Protein AF-A0A1J3H991-F1 (afdb_monomer_lite)

Foldseek 3Di:
DDPDDPDPCPDDQDPVCVVVCVVCVVVDDPDDAAADDPDDPDDDDDDDDPPDDDDDDDDDDDDPVVVVVVVVVVVVCVRSHVDDDD

pLDDT: mean 86.97, std 14.52, range [38.72, 98.25]

Radius of gyration: 22.3 Å; chains: 1; bounding box: 40×62×40 Å

Secondary structure (DSSP, 8-state):
--------------HHHHHHHHHTTTTS-SSPPSSPPPPPS-----PPPTTPPPP--PPPP--HHHHHHHHHHHHHHHHTTS----

Sequence (86 aa):
ESLTSLANHAPVVPSEMINLLQEFKDVFPDDCPQGLPPVRGIEHQIYFVPGSTLPNRPAYRTNPVETKELQRQVDKLMEKGNLRES

InterPro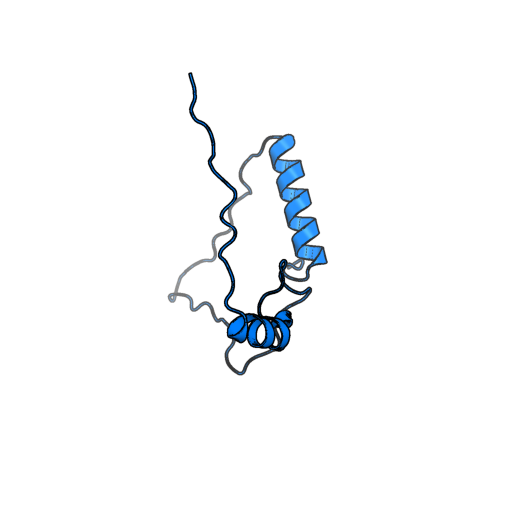 domains:
  IPR043502 DNA/RNA polymerase superfamily [SSF56672] (20-86)

Organism: Noccaea caerulescens (NCBI:txid107243)

Structure (mmCIF, N/CA/C/O backbone):
data_AF-A0A1J3H991-F1
#
_entry.id   AF-A0A1J3H991-F1
#
loop_
_atom_site.group_PDB
_atom_site.id
_atom_site.type_symbol
_atom_site.label_atom_id
_atom_site.label_alt_id
_atom_site.label_comp_id
_atom_site.label_asym_id
_atom_site.label_entity_id
_atom_site.label_seq_id
_atom_site.pdbx_PDB_ins_code
_atom_site.Cartn_x
_atom_site.Cartn_y
_atom_site.Cartn_z
_atom_site.occupancy
_atom_site.B_iso_or_equiv
_atom_site.auth_seq_id
_atom_site.auth_comp_id
_atom_site.auth_asym_id
_atom_site.auth_atom_id
_atom_site.pdbx_PDB_model_num
ATOM 1 N N . GLU A 1 1 ? -23.927 32.398 -21.891 1.00 38.72 1 GLU A N 1
ATOM 2 C CA . GLU A 1 1 ? -23.967 33.046 -20.561 1.00 38.72 1 GLU A CA 1
ATOM 3 C C . GLU A 1 1 ? -25.181 32.474 -19.833 1.00 38.72 1 GLU A C 1
ATOM 5 O O . GLU A 1 1 ? -26.227 32.425 -20.453 1.00 38.72 1 GLU A O 1
ATOM 10 N N . SER A 1 2 ? -25.170 31.906 -18.633 1.00 39.47 2 SER A N 1
ATOM 11 C CA . SER A 1 2 ? -2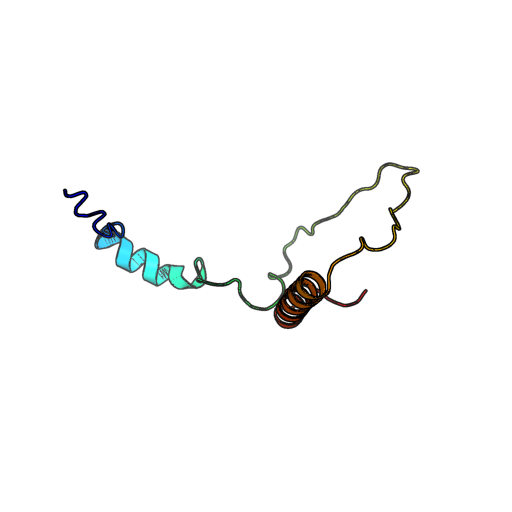4.176 31.761 -17.575 1.00 39.47 2 SER A CA 1
ATOM 12 C C . SER A 1 2 ? -24.511 30.455 -16.827 1.00 39.47 2 SER A C 1
ATOM 14 O O . SER A 1 2 ? -25.631 30.299 -16.345 1.00 39.47 2 SER A O 1
ATOM 16 N N . LEU A 1 3 ? -23.577 29.499 -16.765 1.00 46.59 3 LEU A N 1
ATOM 17 C CA . LEU A 1 3 ? -23.675 28.315 -15.902 1.00 46.59 3 LEU A CA 1
ATOM 18 C C . LEU A 1 3 ? -23.170 28.709 -14.511 1.00 46.59 3 LEU A C 1
ATOM 20 O O . LEU A 1 3 ? -22.021 28.451 -14.160 1.00 46.59 3 LEU A O 1
ATOM 24 N N . THR A 1 4 ? -23.992 29.410 -13.738 1.00 49.09 4 THR A N 1
ATOM 25 C CA . THR A 1 4 ? -23.639 29.777 -12.364 1.00 49.09 4 THR A CA 1
ATOM 26 C C . THR A 1 4 ? -24.155 28.761 -11.360 1.00 49.09 4 THR A C 1
ATOM 28 O O . THR A 1 4 ? -25.357 28.539 -11.244 1.00 49.09 4 THR A O 1
ATOM 31 N N . SER A 1 5 ? -23.203 28.288 -10.554 1.00 46.50 5 SER A N 1
ATOM 32 C CA . SER A 1 5 ? -23.366 27.754 -9.201 1.00 46.50 5 SER A CA 1
ATOM 33 C C . SER A 1 5 ? -23.575 26.244 -9.075 1.00 46.50 5 SER A C 1
ATOM 35 O O . SER A 1 5 ? -24.609 25.765 -8.618 1.00 46.50 5 SER A O 1
ATOM 37 N N . LEU A 1 6 ? -22.502 25.491 -9.342 1.00 47.97 6 LEU A N 1
ATOM 38 C CA . LEU A 1 6 ? -22.198 24.299 -8.546 1.00 47.97 6 LEU A CA 1
ATOM 39 C C . LEU A 1 6 ? -21.796 24.791 -7.141 1.00 47.97 6 LEU A C 1
ATOM 41 O O . LEU A 1 6 ? -20.619 24.881 -6.799 1.00 47.97 6 LEU A O 1
ATOM 45 N N . ALA A 1 7 ? -22.776 25.24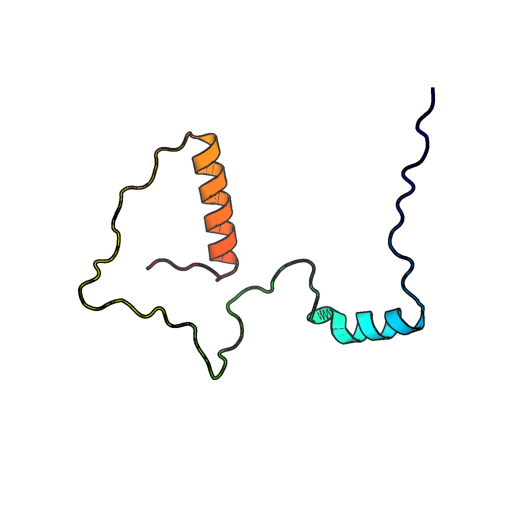6 -6.358 1.00 49.28 7 ALA A N 1
ATOM 46 C CA . ALA A 1 7 ? -22.546 25.549 -4.958 1.00 49.28 7 ALA A CA 1
ATOM 47 C C . ALA A 1 7 ? -22.042 24.266 -4.294 1.00 49.28 7 ALA A C 1
ATOM 49 O O . ALA A 1 7 ? -22.673 23.216 -4.407 1.00 49.28 7 ALA A O 1
ATOM 50 N N . ASN A 1 8 ? -20.891 24.372 -3.636 1.00 61.12 8 ASN A N 1
ATOM 51 C CA . ASN A 1 8 ? -20.318 23.365 -2.757 1.00 61.12 8 ASN A CA 1
ATOM 52 C C . ASN A 1 8 ? -21.376 22.899 -1.750 1.00 61.12 8 ASN A C 1
ATOM 54 O O . ASN A 1 8 ? -21.531 23.494 -0.685 1.00 61.12 8 ASN A O 1
ATOM 58 N N . HIS A 1 9 ? -22.129 21.855 -2.079 1.00 57.69 9 HIS A N 1
ATOM 59 C CA . HIS A 1 9 ? -23.017 21.217 -1.123 1.00 57.69 9 HIS A CA 1
ATOM 60 C C . HIS A 1 9 ? -22.197 20.160 -0.393 1.00 57.69 9 HIS A C 1
ATOM 62 O O . HIS A 1 9 ? -22.272 18.967 -0.677 1.00 57.69 9 HIS A O 1
ATOM 68 N N . ALA A 1 10 ? -21.352 20.628 0.530 1.00 64.38 10 ALA A N 1
ATOM 69 C CA . ALA A 1 10 ? -20.936 19.761 1.616 1.00 64.38 10 ALA A CA 1
ATOM 70 C C . ALA A 1 10 ? -22.230 19.281 2.301 1.00 64.38 10 ALA A C 1
ATOM 72 O O . ALA A 1 10 ? -23.093 20.120 2.588 1.00 64.38 10 ALA A O 1
ATOM 73 N N . PRO A 1 11 ? -22.428 17.967 2.489 1.00 71.25 11 PRO A N 1
ATOM 74 C CA . PRO A 1 11 ? -23.646 17.460 3.099 1.00 71.25 11 PRO A CA 1
ATOM 75 C C . PRO A 1 11 ? -23.828 18.110 4.472 1.00 71.25 11 PRO A C 1
ATOM 77 O O . PRO A 1 11 ? -22.913 18.109 5.295 1.00 71.25 11 PRO A O 1
ATOM 80 N N . VAL A 1 12 ? -25.000 18.703 4.702 1.00 80.00 12 VAL A N 1
ATOM 81 C CA . VAL A 1 12 ? -25.354 19.270 6.005 1.00 80.00 12 VAL A CA 1
ATOM 82 C C . VAL A 1 12 ? -25.486 18.104 6.980 1.00 80.00 12 VAL A C 1
ATOM 84 O O . VAL A 1 12 ? -26.424 17.315 6.890 1.00 80.00 12 VAL A O 1
ATOM 87 N N . VAL A 1 13 ? -24.509 17.967 7.874 1.00 81.50 13 VAL A N 1
ATOM 88 C CA . VAL A 1 13 ? -24.488 16.938 8.917 1.00 81.50 13 VAL A CA 1
ATOM 89 C C . VAL A 1 13 ? -25.495 17.335 10.008 1.00 81.50 13 VAL A C 1
ATOM 91 O O . VAL A 1 13 ? -25.339 18.414 10.586 1.00 81.50 13 VAL A O 1
ATOM 94 N N . PRO A 1 14 ? -26.520 16.511 10.304 1.00 88.00 14 PRO A N 1
ATOM 95 C CA . PRO A 1 14 ? -27.457 16.773 11.397 1.00 88.00 14 PRO A CA 1
ATOM 96 C C . PRO A 1 14 ? -26.735 16.906 12.742 1.00 88.00 14 PRO A C 1
ATOM 98 O O . PRO A 1 14 ? -25.737 16.224 12.984 1.00 88.00 14 PRO A O 1
ATOM 101 N N . SER A 1 15 ? -27.242 17.758 13.634 1.00 81.44 15 SER A N 1
ATOM 102 C CA . SER A 1 15 ? -26.591 18.068 14.914 1.00 81.44 15 SER A CA 1
ATOM 103 C C . SER A 1 15 ? -26.390 16.837 15.802 1.00 81.44 15 SER A C 1
ATOM 105 O O . SER A 1 15 ? -25.379 16.732 16.491 1.00 81.44 15 SER A O 1
ATOM 107 N N . GLU A 1 16 ? -27.300 15.868 15.733 1.00 81.75 16 GLU A N 1
ATOM 108 C CA . GLU A 1 16 ? -27.226 14.592 16.447 1.00 81.75 16 GLU A CA 1
ATOM 109 C C . GLU A 1 16 ? -26.056 13.721 15.960 1.00 81.75 16 GLU A C 1
ATOM 111 O O . GLU A 1 16 ? -25.472 12.963 16.732 1.00 81.75 16 GLU A O 1
ATOM 116 N N . MET A 1 17 ? -25.678 13.858 14.686 1.00 86.44 17 MET A N 1
ATOM 117 C CA . MET A 1 17 ? -24.587 13.108 14.059 1.00 86.44 17 MET A CA 1
ATOM 118 C C . MET A 1 17 ? -23.211 13.696 14.379 1.00 86.44 17 MET A C 1
ATOM 120 O O . MET A 1 17 ? -22.222 12.974 14.313 1.00 86.44 17 MET A O 1
ATOM 124 N N . ILE A 1 18 ? -23.128 14.977 14.755 1.00 87.88 18 ILE A N 1
ATOM 125 C CA . ILE A 1 18 ? -21.853 15.637 15.079 1.00 87.88 18 ILE A CA 1
ATOM 126 C C . ILE A 1 18 ? -21.172 14.940 16.261 1.00 87.88 18 ILE A C 1
ATOM 128 O O . ILE A 1 18 ? -19.989 14.617 16.180 1.00 87.88 18 ILE A O 1
ATOM 132 N N . ASN A 1 19 ? -21.930 14.647 17.322 1.00 89.06 19 ASN A N 1
ATOM 133 C CA . ASN A 1 19 ? -21.402 13.956 18.500 1.00 89.06 19 ASN A CA 1
ATOM 134 C C . ASN A 1 19 ? -20.917 12.543 18.153 1.00 89.06 19 ASN A C 1
ATOM 136 O O . ASN A 1 19 ? -19.838 12.147 18.581 1.00 89.06 19 ASN A O 1
ATOM 140 N N . LEU A 1 20 ? -21.675 11.821 17.322 1.00 90.19 20 LEU A N 1
ATOM 141 C CA . LEU A 1 20 ? -21.318 10.477 16.869 1.00 90.19 20 LEU A CA 1
ATOM 142 C C . LEU A 1 20 ? -20.036 10.483 16.022 1.00 90.19 20 LEU A C 1
ATOM 144 O O . LEU A 1 20 ? -19.139 9.675 16.231 1.00 90.19 20 LEU A O 1
ATOM 148 N N . LEU A 1 21 ? -19.914 11.416 15.077 1.00 88.94 21 LEU A N 1
ATOM 149 C CA . LEU A 1 21 ? -18.712 11.546 14.249 1.00 88.94 21 LEU A CA 1
ATOM 150 C C . LEU A 1 21 ? -17.488 11.951 15.073 1.00 88.94 21 LEU A C 1
ATOM 152 O O . LEU A 1 21 ? -16.376 11.531 14.766 1.00 88.94 21 LEU A O 1
ATOM 156 N N . GLN A 1 22 ? -17.684 12.760 16.117 1.00 88.38 22 GLN A N 1
ATOM 157 C CA . GLN A 1 22 ? -16.615 13.119 17.039 1.00 88.38 22 GLN A CA 1
ATOM 158 C C . GLN A 1 22 ? -16.185 11.927 17.907 1.00 88.38 22 GLN A C 1
ATOM 160 O O . GLN A 1 22 ? -14.988 11.766 18.140 1.00 88.38 22 GLN A O 1
ATOM 165 N N . GLU A 1 23 ? -17.131 11.097 18.352 1.00 92.81 23 GLU A N 1
ATOM 166 C CA . GLU A 1 23 ? -16.869 9.875 19.122 1.00 92.81 23 GLU A CA 1
ATOM 167 C C . GLU A 1 23 ? -16.069 8.843 18.313 1.00 92.81 23 GLU A C 1
ATOM 169 O O . GLU A 1 23 ? -15.107 8.288 18.831 1.00 92.81 23 GLU A O 1
ATOM 174 N N . PHE A 1 24 ? -16.405 8.651 17.033 1.00 91.44 24 PHE A N 1
ATOM 175 C CA . PHE A 1 24 ? -15.765 7.676 16.135 1.00 91.44 24 PHE A CA 1
ATOM 176 C C . PHE A 1 24 ? -14.763 8.308 15.159 1.00 91.44 24 PHE A C 1
ATOM 178 O O . PHE A 1 24 ? -14.536 7.799 14.057 1.00 91.44 24 PHE A O 1
ATOM 185 N N . LYS A 1 25 ? -14.163 9.443 15.533 1.00 88.75 25 LYS A N 1
ATOM 186 C CA . LYS A 1 25 ? -13.224 10.173 14.667 1.00 88.75 25 LYS A CA 1
ATOM 187 C C . LYS A 1 25 ? -12.006 9.324 14.272 1.00 88.75 25 LYS A C 1
ATOM 189 O O . LYS A 1 25 ? -11.445 9.510 13.198 1.00 88.75 25 LYS A O 1
ATOM 194 N N . ASP A 1 26 ? -11.595 8.404 15.134 1.00 87.88 26 ASP A N 1
ATOM 195 C CA . ASP A 1 26 ? -10.482 7.476 14.922 1.00 87.88 26 ASP A CA 1
ATOM 196 C C . ASP A 1 26 ? -10.782 6.374 13.892 1.00 87.88 26 ASP A C 1
ATOM 198 O O . ASP A 1 26 ? -9.854 5.836 13.291 1.00 87.88 26 ASP A O 1
ATOM 202 N N . VAL A 1 27 ? -12.061 6.059 13.654 1.00 88.88 27 VAL A N 1
ATOM 203 C CA . VAL A 1 27 ? -12.497 5.045 12.676 1.00 88.88 27 VAL A CA 1
ATOM 204 C C . VAL A 1 27 ? -12.423 5.566 11.237 1.00 88.88 27 VAL A C 1
ATOM 206 O O . VAL A 1 27 ? -12.233 4.780 10.308 1.00 88.88 27 VAL A O 1
ATOM 209 N N . PHE A 1 28 ? -12.532 6.884 11.044 1.00 85.62 28 PHE A N 1
ATOM 210 C CA . PHE A 1 28 ? -12.541 7.536 9.730 1.00 85.62 28 PHE A CA 1
ATOM 211 C C . PHE A 1 28 ? -11.420 8.579 9.584 1.00 85.62 28 PHE A C 1
ATOM 213 O O . PHE A 1 28 ? -11.706 9.758 9.364 1.00 85.62 28 PHE A O 1
ATOM 220 N N . PRO A 1 29 ? -10.140 8.191 9.714 1.00 87.69 29 PRO A N 1
ATOM 221 C CA . PRO A 1 29 ? -9.044 9.112 9.459 1.00 87.69 29 PRO A CA 1
ATOM 222 C C . PRO A 1 29 ? -8.949 9.425 7.957 1.00 87.69 29 PRO A C 1
ATOM 224 O O . PRO A 1 29 ? -9.250 8.577 7.116 1.00 87.69 29 PRO A O 1
ATOM 227 N N . ASP A 1 30 ? -8.473 10.625 7.616 1.00 88.06 30 ASP A N 1
ATOM 228 C CA . ASP A 1 30 ? -8.255 11.037 6.217 1.00 88.06 30 ASP A CA 1
ATOM 229 C C . ASP A 1 30 ? -7.214 10.154 5.498 1.00 88.06 30 ASP A C 1
ATOM 231 O O . ASP A 1 30 ? -7.235 10.001 4.277 1.00 88.06 30 ASP A O 1
ATOM 235 N N . ASP A 1 31 ? -6.302 9.556 6.269 1.00 87.38 31 ASP A N 1
ATOM 236 C CA . ASP A 1 31 ? -5.230 8.677 5.815 1.00 87.38 31 ASP A CA 1
ATOM 237 C C . ASP A 1 31 ? -5.175 7.413 6.685 1.00 87.38 31 ASP A C 1
ATOM 239 O O . ASP A 1 31 ? -5.375 7.467 7.900 1.00 87.38 31 ASP A O 1
ATOM 243 N N . CYS A 1 32 ? -4.832 6.266 6.086 1.00 86.50 32 CYS A N 1
ATOM 244 C CA . CYS A 1 32 ? -4.623 5.036 6.853 1.00 86.50 32 CYS A CA 1
ATOM 245 C C . CYS A 1 32 ? -3.515 5.215 7.908 1.00 86.50 32 CYS A C 1
ATOM 247 O O . CYS A 1 32 ? -2.465 5.784 7.576 1.00 86.50 32 CYS A O 1
ATOM 249 N N . PRO A 1 33 ? -3.702 4.671 9.128 1.00 88.38 33 PRO A N 1
ATOM 250 C CA . PRO A 1 33 ? -2.680 4.708 10.163 1.00 88.38 33 PRO A CA 1
ATOM 251 C C . PRO A 1 33 ? -1.409 3.992 9.700 1.00 88.38 33 PRO A C 1
ATOM 253 O O . PRO A 1 33 ? -1.451 3.065 8.887 1.00 88.38 33 PRO A O 1
ATOM 256 N N . GLN A 1 34 ? -0.271 4.440 10.225 1.00 88.88 34 GLN A N 1
ATOM 257 C CA . GLN A 1 34 ? 1.018 3.820 9.954 1.00 88.88 34 GLN A CA 1
ATOM 258 C C . GLN A 1 34 ? 1.086 2.431 10.600 1.00 88.88 34 GLN A C 1
ATOM 260 O O . GLN A 1 34 ? 0.690 2.244 11.750 1.00 88.88 34 GLN A O 1
ATOM 265 N N . GLY A 1 35 ? 1.638 1.472 9.864 1.00 87.62 35 GLY A N 1
ATOM 266 C CA . GLY A 1 35 ? 1.834 0.099 10.299 1.00 87.62 35 GLY A CA 1
ATOM 267 C C . GLY A 1 35 ? 0.756 -0.866 9.814 1.00 87.62 35 GLY A C 1
ATOM 268 O O . GLY A 1 35 ? -0.180 -0.522 9.089 1.00 87.62 35 GLY A O 1
ATOM 269 N N . LEU A 1 36 ? 0.931 -2.126 10.205 1.00 86.50 36 LEU A N 1
ATOM 270 C CA . LEU A 1 36 ? -0.049 -3.171 9.951 1.00 86.50 36 LEU A CA 1
ATOM 271 C C . LEU A 1 36 ? -1.195 -3.074 10.963 1.00 86.50 36 LEU A C 1
ATOM 273 O O . LEU A 1 36 ? -0.968 -2.695 12.116 1.00 86.50 36 LEU A O 1
ATOM 277 N N . PRO A 1 37 ? -2.423 -3.450 10.567 1.00 85.81 37 PRO A N 1
ATOM 278 C CA . PRO A 1 37 ? -3.505 -3.592 11.526 1.00 85.81 37 PRO A CA 1
ATOM 279 C C . PRO A 1 37 ? -3.119 -4.610 12.614 1.00 85.81 37 PRO A C 1
ATOM 281 O O . PRO A 1 37 ? -2.330 -5.523 12.344 1.00 85.81 37 PRO A O 1
ATOM 284 N N . PRO A 1 38 ? -3.689 -4.497 13.827 1.00 88.00 38 PRO A N 1
ATOM 285 C CA . PRO A 1 38 ? -3.465 -5.467 14.892 1.00 88.00 38 PRO A CA 1
ATOM 286 C C . PRO A 1 38 ? -3.699 -6.900 14.408 1.00 88.00 38 PRO A C 1
ATOM 288 O O . PRO A 1 38 ? -4.616 -7.152 13.620 1.00 88.00 38 PRO A O 1
ATOM 291 N N . VAL A 1 39 ? -2.891 -7.841 14.904 1.00 88.31 39 VAL A N 1
ATOM 292 C CA . VAL A 1 39 ? -3.071 -9.265 14.603 1.00 88.31 39 VAL A CA 1
ATOM 293 C C . VAL A 1 39 ? -4.463 -9.685 15.066 1.00 88.31 39 VAL A C 1
ATOM 295 O O . VAL A 1 39 ? -4.831 -9.511 16.229 1.00 88.31 39 VAL A O 1
ATOM 298 N N . ARG A 1 40 ? -5.255 -10.217 14.137 1.00 88.25 40 ARG A N 1
ATOM 299 C CA . ARG A 1 40 ? -6.587 -10.769 14.404 1.00 88.25 40 ARG A CA 1
ATOM 300 C C . ARG A 1 40 ? -6.495 -12.291 14.401 1.00 88.25 40 ARG A C 1
ATOM 302 O O . ARG A 1 40 ? -5.567 -12.852 13.836 1.00 88.25 40 ARG A O 1
ATOM 309 N N . GLY A 1 41 ? -7.486 -12.973 14.974 1.00 92.62 41 GLY A N 1
ATOM 310 C CA . GLY A 1 41 ? -7.525 -14.446 15.001 1.00 92.62 41 GLY A CA 1
ATOM 311 C C . GLY A 1 41 ? -7.638 -15.123 13.625 1.00 92.62 41 GLY A C 1
ATOM 312 O O . GLY A 1 41 ? -7.656 -16.346 13.553 1.00 92.62 41 GLY A O 1
ATOM 313 N N . ILE A 1 42 ? -7.740 -14.344 12.544 1.00 89.94 42 ILE A N 1
ATOM 314 C CA . ILE A 1 42 ? -7.769 -14.813 11.161 1.00 89.94 42 ILE A CA 1
ATOM 315 C C . ILE A 1 42 ? -6.736 -14.001 10.381 1.00 89.94 42 ILE A C 1
ATOM 317 O O . ILE A 1 42 ? -6.818 -12.771 10.329 1.00 89.94 42 ILE A O 1
ATOM 321 N N . GLU A 1 43 ? -5.803 -14.702 9.746 1.00 89.44 43 GLU A N 1
ATOM 322 C CA . GLU A 1 43 ? -4.822 -14.129 8.826 1.00 89.44 43 GLU A CA 1
ATOM 323 C C . GLU A 1 43 ? -5.181 -14.469 7.378 1.00 89.44 43 GLU A C 1
ATOM 325 O O . GLU A 1 43 ? -5.808 -15.492 7.092 1.00 89.44 43 GLU A O 1
ATOM 330 N N . HIS A 1 44 ? -4.788 -13.601 6.446 1.00 88.25 44 HIS A N 1
ATOM 331 C CA . HIS A 1 44 ? -4.983 -13.869 5.028 1.00 88.25 44 HIS A CA 1
ATOM 332 C C . HIS A 1 44 ? -4.010 -14.958 4.565 1.00 88.25 44 HIS A C 1
ATOM 334 O O . HIS A 1 44 ? -2.797 -14.795 4.668 1.00 88.25 44 HIS A O 1
ATOM 340 N N . GLN A 1 45 ? -4.546 -16.053 4.028 1.00 92.38 45 GLN A N 1
ATOM 341 C CA . GLN A 1 45 ? -3.764 -17.151 3.466 1.00 92.38 45 GLN A CA 1
ATOM 342 C C . GLN A 1 45 ? -4.111 -17.331 1.993 1.00 92.38 45 GLN A C 1
ATOM 344 O O . GLN A 1 45 ? -5.284 -17.396 1.620 1.00 92.38 45 GLN A O 1
ATOM 349 N N . ILE A 1 46 ? -3.079 -17.428 1.157 1.00 93.25 46 ILE A N 1
ATOM 350 C CA . ILE A 1 46 ? -3.228 -17.707 -0.269 1.00 93.25 46 ILE A CA 1
ATOM 351 C C . ILE A 1 46 ? -3.006 -19.204 -0.468 1.00 93.25 46 ILE A C 1
ATOM 353 O O . ILE A 1 46 ? -1.880 -19.691 -0.378 1.00 93.25 46 ILE A O 1
ATOM 357 N N . TYR A 1 47 ? -4.088 -19.936 -0.726 1.00 95.44 47 TYR A N 1
ATOM 358 C CA . TYR A 1 47 ? -4.015 -21.357 -1.049 1.00 95.44 47 TYR A CA 1
ATOM 359 C C . TYR A 1 47 ? -3.636 -21.550 -2.515 1.00 95.44 47 TYR A C 1
ATOM 361 O O . TYR A 1 47 ? -4.222 -20.940 -3.411 1.00 95.44 47 TYR A O 1
ATOM 369 N N . PHE A 1 48 ? -2.672 -22.431 -2.759 1.00 95.19 48 PHE A N 1
ATOM 370 C CA . PHE A 1 48 ? -2.251 -22.793 -4.105 1.00 95.19 48 PHE A CA 1
ATOM 371 C C . PHE A 1 48 ? -2.948 -24.061 -4.581 1.00 95.19 48 PHE A C 1
ATOM 373 O O . PHE A 1 48 ? -3.180 -24.996 -3.813 1.00 95.19 48 PHE A O 1
ATOM 380 N N . VAL A 1 49 ? -3.252 -24.101 -5.877 1.00 96.06 49 VAL A N 1
ATOM 381 C CA . VAL A 1 49 ? -3.685 -25.337 -6.530 1.00 96.06 49 VAL A CA 1
ATOM 382 C C . VAL A 1 49 ? -2.477 -26.283 -6.588 1.00 96.06 49 VAL A C 1
ATOM 384 O O . VAL A 1 49 ? -1.396 -25.844 -6.991 1.00 96.06 49 VAL A O 1
ATOM 387 N N . PRO A 1 50 ? -2.607 -27.568 -6.210 1.00 96.44 50 PRO A N 1
ATOM 388 C CA . PRO A 1 50 ? -1.501 -28.517 -6.298 1.00 96.44 50 PRO A CA 1
ATOM 389 C C . PRO A 1 50 ? -0.861 -28.529 -7.693 1.00 96.44 50 PRO A C 1
ATOM 391 O O . PRO A 1 50 ? -1.554 -28.620 -8.704 1.00 96.44 50 PRO A O 1
ATOM 394 N N . GLY A 1 51 ? 0.469 -28.421 -7.745 1.00 95.38 51 GLY A N 1
ATOM 395 C CA . GLY A 1 51 ? 1.231 -28.352 -8.997 1.00 95.38 51 GLY A CA 1
ATOM 396 C C . GLY A 1 51 ? 1.353 -26.954 -9.617 1.00 95.38 51 GLY A C 1
ATOM 397 O O . GLY A 1 51 ? 2.020 -26.814 -10.640 1.00 95.38 51 GLY A O 1
ATOM 398 N N . SER A 1 52 ? 0.765 -25.908 -9.023 1.00 96.00 52 SER A N 1
ATOM 399 C CA . SER A 1 52 ? 0.950 -24.536 -9.507 1.00 96.00 52 SER A CA 1
ATOM 400 C C . SER A 1 52 ? 2.365 -24.018 -9.240 1.00 96.00 52 SER A C 1
ATOM 402 O O . SER A 1 52 ? 2.922 -24.241 -8.165 1.00 96.00 52 SER A O 1
ATOM 404 N N . THR A 1 53 ? 2.916 -23.260 -10.186 1.00 95.00 53 THR A N 1
ATOM 405 C CA . THR A 1 53 ? 4.208 -22.575 -10.050 1.00 95.00 53 THR A CA 1
ATOM 406 C C . THR A 1 53 ? 4.011 -21.089 -9.774 1.00 95.00 53 THR A C 1
ATOM 408 O O . THR A 1 53 ? 3.159 -20.456 -10.403 1.00 95.00 53 THR A O 1
ATOM 411 N N . LEU A 1 54 ? 4.839 -20.505 -8.905 1.00 94.62 54 LEU A N 1
ATOM 412 C CA . LEU A 1 54 ? 4.837 -19.058 -8.686 1.00 94.62 54 LEU A CA 1
ATOM 413 C C . LEU A 1 54 ? 5.317 -18.315 -9.946 1.00 94.62 54 LEU A C 1
ATOM 415 O O . LEU A 1 54 ? 6.329 -18.707 -10.536 1.00 94.62 54 LEU A O 1
ATOM 419 N N . PRO A 1 55 ? 4.627 -17.242 -10.373 1.00 96.06 55 PRO A N 1
ATOM 420 C CA . PRO A 1 55 ? 5.080 -16.446 -11.500 1.00 96.06 55 PRO A CA 1
ATOM 421 C C . PRO A 1 55 ? 6.335 -15.653 -11.117 1.00 96.06 55 PRO A C 1
ATOM 423 O O . PRO A 1 55 ? 6.315 -14.859 -10.183 1.00 96.06 55 PRO A O 1
ATOM 426 N N . ASN A 1 56 ? 7.409 -15.822 -11.888 1.00 96.44 56 ASN A N 1
ATOM 427 C CA . ASN A 1 56 ? 8.596 -14.975 -11.823 1.00 96.44 56 ASN A CA 1
ATOM 428 C C . ASN A 1 56 ? 8.831 -14.362 -13.206 1.00 96.44 56 ASN A C 1
ATOM 430 O O . ASN A 1 56 ? 9.280 -15.041 -14.130 1.00 96.44 56 ASN A O 1
ATOM 434 N N . ARG A 1 57 ? 8.442 -13.098 -13.376 1.00 96.38 57 ARG A N 1
ATOM 435 C CA . ARG A 1 57 ? 8.554 -12.366 -14.641 1.00 96.38 57 ARG A CA 1
ATOM 436 C C . ARG A 1 57 ? 9.410 -11.119 -14.432 1.00 96.38 57 ARG A C 1
ATOM 438 O O . ARG A 1 57 ? 9.334 -10.524 -13.358 1.00 96.38 57 ARG A O 1
ATOM 445 N N . PRO A 1 58 ? 10.192 -10.699 -15.442 1.00 96.69 58 PRO A N 1
ATOM 446 C CA . PRO A 1 58 ? 10.919 -9.442 -15.360 1.00 96.69 58 PRO A CA 1
ATOM 447 C C . PRO A 1 58 ? 9.941 -8.271 -15.222 1.00 96.69 58 PRO A C 1
ATOM 449 O O . PRO A 1 58 ? 8.812 -8.330 -15.717 1.00 96.69 58 PRO A O 1
ATOM 452 N N . ALA A 1 59 ? 10.394 -7.193 -14.583 1.00 95.31 59 ALA A N 1
ATOM 453 C CA . ALA A 1 59 ? 9.632 -5.954 -14.520 1.00 95.31 59 ALA A CA 1
ATOM 454 C C . ALA A 1 59 ? 9.351 -5.413 -15.933 1.00 95.31 59 ALA A C 1
ATOM 456 O O . ALA A 1 59 ? 10.182 -5.525 -16.842 1.00 95.31 59 ALA A O 1
ATOM 457 N N . TYR A 1 60 ? 8.176 -4.811 -16.117 1.00 95.88 60 TYR A N 1
ATOM 458 C CA . TYR A 1 60 ? 7.855 -4.114 -17.357 1.00 95.88 60 TYR A CA 1
ATOM 459 C C . TYR A 1 60 ? 8.755 -2.888 -17.534 1.00 95.88 60 TYR A C 1
ATOM 461 O O . TYR A 1 60 ? 9.190 -2.267 -16.566 1.00 95.88 60 TYR A O 1
ATOM 469 N N . ARG A 1 61 ? 9.033 -2.536 -18.793 1.00 96.56 61 ARG A N 1
ATOM 470 C CA . ARG A 1 61 ? 9.791 -1.324 -19.112 1.00 96.56 61 ARG A CA 1
ATOM 471 C C . ARG A 1 61 ? 8.936 -0.092 -18.838 1.00 96.56 61 ARG A C 1
ATOM 473 O O . ARG A 1 61 ? 7.818 -0.010 -19.336 1.00 96.56 61 ARG A O 1
ATOM 480 N N . THR A 1 62 ? 9.507 0.862 -18.118 1.00 97.00 62 THR A N 1
ATOM 481 C CA . THR A 1 62 ? 8.901 2.154 -17.781 1.00 97.00 62 THR A CA 1
ATOM 482 C C . THR A 1 62 ? 9.775 3.295 -18.287 1.00 97.00 62 THR A C 1
ATOM 484 O O . THR A 1 62 ? 10.989 3.145 -18.466 1.00 97.00 62 THR A O 1
ATOM 487 N N . ASN A 1 63 ? 9.167 4.451 -18.537 1.00 97.94 63 ASN A N 1
ATOM 488 C CA . ASN A 1 63 ? 9.920 5.662 -18.853 1.00 97.94 63 ASN A CA 1
ATOM 489 C C . ASN A 1 63 ? 10.481 6.321 -17.566 1.00 97.94 63 ASN A C 1
ATOM 491 O O . ASN A 1 63 ? 10.052 5.989 -16.460 1.00 97.94 63 ASN A O 1
ATOM 495 N N . PRO A 1 64 ? 11.422 7.281 -17.663 1.00 98.12 64 PRO A N 1
ATOM 496 C CA . PRO A 1 64 ? 12.025 7.897 -16.478 1.00 98.12 64 PRO A CA 1
ATOM 497 C C . PRO A 1 64 ? 11.050 8.632 -15.545 1.00 98.12 64 PRO A C 1
ATOM 499 O O . PRO A 1 64 ? 11.345 8.772 -14.361 1.00 98.12 64 PRO A O 1
ATOM 502 N N . VAL A 1 65 ? 9.918 9.129 -16.054 1.00 98.19 65 VAL A N 1
ATOM 503 C CA . VAL A 1 65 ? 8.893 9.809 -15.243 1.00 98.19 65 VAL A CA 1
ATOM 504 C C . VAL A 1 65 ? 8.097 8.781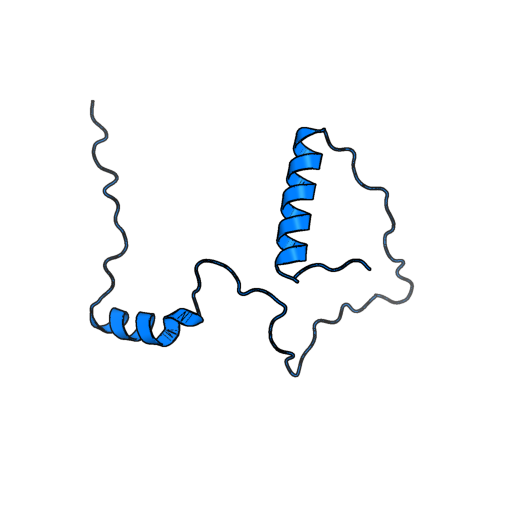 -14.443 1.00 98.19 65 VAL A C 1
ATOM 506 O O . VAL A 1 65 ? 7.941 8.933 -13.234 1.00 98.19 65 VAL A O 1
ATOM 509 N N . GLU A 1 66 ? 7.674 7.699 -15.093 1.00 98.06 66 GLU A N 1
ATOM 510 C CA . GLU A 1 66 ? 6.976 6.579 -14.456 1.00 98.06 66 GLU A CA 1
ATOM 511 C C . GLU A 1 66 ? 7.840 5.912 -13.389 1.00 98.06 66 GLU A C 1
ATOM 513 O O . GLU A 1 66 ? 7.373 5.700 -12.276 1.00 98.06 66 GLU A O 1
ATOM 518 N N . THR A 1 67 ? 9.115 5.638 -13.684 1.00 97.50 67 THR A N 1
ATOM 519 C CA . THR A 1 67 ? 10.032 5.026 -12.710 1.00 97.50 67 THR A CA 1
ATOM 520 C C . THR A 1 67 ? 10.171 5.879 -11.449 1.00 97.50 67 THR A C 1
ATOM 522 O O . THR A 1 67 ? 10.170 5.341 -10.344 1.00 97.50 67 THR A O 1
ATOM 525 N N . LYS A 1 68 ? 10.255 7.209 -11.590 1.00 98.12 68 LYS A N 1
ATOM 526 C CA . LYS A 1 68 ? 10.327 8.126 -10.441 1.00 98.12 68 LYS A CA 1
ATOM 527 C C . LYS A 1 68 ? 9.046 8.111 -9.614 1.00 98.12 68 LYS A C 1
ATOM 529 O O . LYS A 1 68 ? 9.123 8.105 -8.390 1.00 98.12 68 LYS A O 1
ATOM 534 N N . GLU A 1 69 ? 7.886 8.099 -10.264 1.00 98.25 69 GLU A N 1
ATOM 535 C CA . GLU A 1 69 ? 6.605 8.059 -9.556 1.00 98.25 69 GLU A CA 1
ATOM 536 C C . GLU A 1 69 ? 6.382 6.716 -8.851 1.00 98.25 69 GLU A C 1
ATOM 538 O O . GLU A 1 69 ? 5.953 6.698 -7.699 1.00 98.25 69 GLU A O 1
ATOM 543 N N . LEU A 1 70 ? 6.741 5.599 -9.493 1.00 97.62 70 LEU A N 1
ATOM 544 C CA . LEU A 1 70 ? 6.699 4.275 -8.873 1.00 97.62 70 LEU A CA 1
ATOM 545 C C . LEU A 1 70 ? 7.592 4.219 -7.634 1.00 97.62 70 LEU A C 1
ATOM 547 O O . LEU A 1 70 ? 7.127 3.795 -6.579 1.00 97.62 70 LEU A O 1
ATOM 551 N N . GLN A 1 71 ? 8.831 4.711 -7.730 1.00 97.31 71 GLN A N 1
ATOM 552 C CA . GLN A 1 71 ? 9.738 4.759 -6.583 1.00 97.31 71 GLN A CA 1
ATOM 553 C C . GLN A 1 71 ? 9.156 5.605 -5.444 1.00 97.31 71 GLN A C 1
ATOM 555 O O . GLN A 1 71 ? 9.099 5.145 -4.309 1.00 97.31 71 GLN A O 1
ATOM 560 N N . ARG A 1 72 ? 8.625 6.797 -5.752 1.00 98.25 72 ARG A N 1
ATOM 561 C CA . ARG A 1 72 ? 7.995 7.681 -4.759 1.00 98.25 72 ARG A CA 1
ATOM 562 C C . ARG A 1 72 ? 6.839 6.995 -4.019 1.00 98.25 72 ARG A C 1
ATOM 564 O O . ARG A 1 72 ? 6.664 7.205 -2.820 1.00 98.25 72 ARG A O 1
ATOM 571 N N . GLN A 1 73 ? 6.026 6.203 -4.720 1.00 97.38 73 GLN A N 1
ATOM 572 C CA . GLN A 1 73 ? 4.930 5.450 -4.103 1.00 97.38 73 GLN A CA 1
ATOM 573 C C . GLN A 1 73 ? 5.434 4.275 -3.264 1.00 97.38 73 GLN A C 1
ATOM 575 O O . GLN A 1 73 ? 4.920 4.065 -2.166 1.00 97.38 73 GLN A O 1
ATOM 580 N N . VAL A 1 74 ? 6.438 3.541 -3.751 1.00 97.00 74 VAL A N 1
ATOM 581 C CA . VAL A 1 74 ? 7.071 2.447 -3.003 1.00 97.00 74 VAL A CA 1
ATOM 582 C C . VAL A 1 74 ? 7.662 2.975 -1.700 1.00 97.00 74 VAL A C 1
ATOM 584 O O . VAL A 1 74 ? 7.329 2.447 -0.644 1.00 97.00 74 VAL A O 1
ATOM 587 N N . ASP A 1 75 ? 8.434 4.062 -1.746 1.00 97.19 75 ASP A N 1
ATOM 588 C CA . ASP A 1 75 ? 9.043 4.673 -0.560 1.00 97.19 75 ASP A CA 1
ATOM 589 C C . ASP A 1 75 ? 7.975 5.097 0.458 1.00 97.19 75 ASP A C 1
ATOM 591 O O . ASP A 1 75 ? 8.076 4.772 1.640 1.00 97.19 75 ASP A O 1
ATOM 595 N N . LYS A 1 76 ? 6.886 5.728 -0.010 1.00 95.75 76 LYS A N 1
ATOM 596 C CA . LYS A 1 76 ? 5.742 6.097 0.842 1.00 95.75 76 LYS A CA 1
ATOM 597 C C . LYS A 1 76 ? 5.104 4.874 1.514 1.00 95.75 76 LYS A C 1
ATOM 599 O O . LYS A 1 76 ? 4.692 4.952 2.668 1.00 95.75 76 LYS A O 1
ATOM 604 N N . LEU A 1 77 ? 4.973 3.753 0.805 1.00 94.88 77 LEU A N 1
ATOM 605 C CA . LEU A 1 77 ? 4.369 2.528 1.342 1.00 94.88 77 LEU A CA 1
ATOM 606 C C . LEU A 1 77 ? 5.306 1.775 2.298 1.00 94.88 77 LEU A C 1
ATOM 608 O O . LEU A 1 77 ? 4.830 1.159 3.255 1.00 94.88 77 LEU A O 1
ATOM 612 N N . MET A 1 78 ? 6.617 1.845 2.060 1.00 94.62 78 MET A N 1
ATOM 613 C CA . MET A 1 78 ? 7.652 1.335 2.962 1.00 94.62 78 MET A CA 1
ATOM 614 C C . MET A 1 78 ? 7.673 2.138 4.268 1.00 94.62 78 MET A C 1
ATOM 616 O O . MET A 1 78 ? 7.627 1.551 5.345 1.00 94.62 78 MET A O 1
ATOM 620 N N . GLU A 1 79 ? 7.639 3.473 4.190 1.00 93.94 79 GLU A N 1
ATOM 621 C CA . GLU A 1 79 ? 7.536 4.358 5.360 1.00 93.94 79 GLU A CA 1
ATOM 622 C C . GLU A 1 79 ? 6.254 4.086 6.161 1.00 93.94 79 GLU A C 1
ATOM 624 O O . GLU A 1 79 ? 6.284 3.995 7.391 1.00 93.94 79 GLU A O 1
ATOM 629 N N . LYS A 1 80 ? 5.125 3.864 5.469 1.00 92.38 80 LYS A N 1
ATOM 630 C CA . LYS A 1 80 ? 3.864 3.462 6.107 1.00 92.38 80 LYS A CA 1
ATOM 631 C C . LYS A 1 80 ? 3.903 2.053 6.721 1.00 92.38 80 LYS A C 1
ATOM 633 O O . LYS A 1 80 ? 2.976 1.704 7.444 1.00 92.38 80 LYS A O 1
ATOM 638 N N . GLY A 1 81 ? 4.929 1.240 6.463 1.00 92.25 81 GLY A N 1
ATOM 639 C CA . GLY A 1 81 ? 5.044 -0.131 6.973 1.00 92.25 81 GLY A CA 1
ATOM 640 C C . GLY A 1 81 ? 4.092 -1.131 6.309 1.00 92.25 81 GLY A C 1
ATOM 641 O O . GL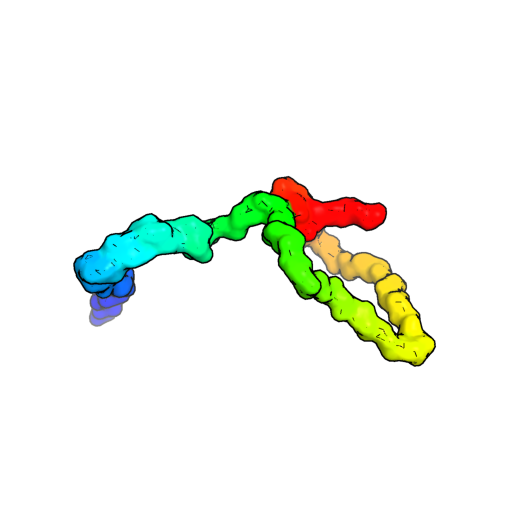Y A 1 81 ? 3.869 -2.218 6.840 1.00 92.25 81 GLY A O 1
ATOM 642 N N . ASN A 1 82 ? 3.503 -0.769 5.164 1.00 90.50 82 ASN A N 1
ATOM 643 C CA . ASN A 1 82 ? 2.648 -1.670 4.388 1.00 90.50 82 ASN A CA 1
ATOM 644 C C . ASN A 1 82 ? 3.472 -2.618 3.509 1.00 90.50 82 ASN A C 1
ATOM 646 O O . ASN A 1 82 ? 3.021 -3.721 3.203 1.00 90.50 82 ASN A O 1
ATOM 650 N N . LEU A 1 83 ? 4.666 -2.180 3.104 1.00 93.62 83 LEU A N 1
ATOM 651 C CA . LEU A 1 83 ? 5.635 -2.967 2.352 1.00 93.62 83 LEU A CA 1
ATOM 652 C C . LEU A 1 83 ? 6.891 -3.208 3.191 1.00 93.62 83 LEU A C 1
ATOM 654 O O . LEU A 1 83 ? 7.217 -2.440 4.095 1.00 93.62 8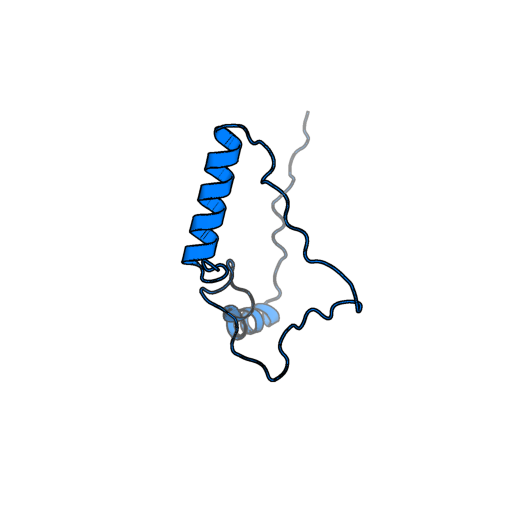3 LEU A O 1
ATOM 658 N N . ARG A 1 84 ? 7.594 -4.290 2.863 1.00 93.88 84 ARG A N 1
ATOM 659 C CA . ARG A 1 84 ? 8.928 -4.618 3.366 1.00 93.88 84 ARG A CA 1
ATOM 660 C C . ARG A 1 84 ? 9.705 -5.323 2.264 1.00 93.88 84 ARG A C 1
ATOM 662 O O . ARG A 1 84 ? 9.094 -5.978 1.417 1.00 93.88 84 ARG A O 1
ATOM 669 N N . GLU A 1 85 ? 11.027 -5.206 2.293 1.00 93.69 85 GLU A N 1
ATOM 670 C CA . GLU A 1 85 ? 11.880 -6.049 1.457 1.00 93.69 85 GLU A CA 1
ATOM 671 C C . GLU A 1 85 ? 11.647 -7.523 1.820 1.00 93.69 85 GLU A C 1
ATOM 673 O O . GLU A 1 85 ? 11.397 -7.856 2.985 1.00 93.69 85 GLU A O 1
ATOM 678 N N . SER A 1 86 ? 11.629 -8.374 0.792 1.00 90.50 86 SER A N 1
ATOM 679 C CA . SER A 1 86 ? 11.430 -9.819 0.939 1.00 90.50 86 SER A CA 1
ATOM 680 C C . SER A 1 86 ? 12.721 -10.542 1.283 1.00 90.50 86 SER A C 1
ATOM 682 O O . SER A 1 86 ? 13.803 -10.048 0.905 1.00 90.50 86 SER A O 1
#